Protein AF-A0ABD3FCK4-F1 (afdb_monomer_lite)

Foldseek 3Di:
DPPPPPPVVCPPVNLVVLLVVCVVCVVADLCRSCVVSVHDSVVNVVSCVVVVPCVNVPPDDPPDDD

Secondary structure (DSSP, 8-state):
-----------HHHHHHHHHHHHH-TTS-HHHHHHHTT--HHHHHHHHHHHSSTTS--S-------

Sequence (66 aa):
MPEKRQCVQTTKGERVKKFKIWQQHPEWTPTQAAEKLGVKKGTLMGWRKELLDPKLTVIRKPSSDS

Structure (mmCIF, N/CA/C/O backbone):
data_AF-A0ABD3FCK4-F1
#
_entry.id   AF-A0ABD3FCK4-F1
#
loop_
_atom_site.group_PDB
_atom_site.id
_atom_site.type_symbol
_atom_site.label_atom_id
_atom_site.label_alt_id
_atom_site.label_comp_id
_atom_site.label_asym_id
_atom_site.label_entity_id
_atom_site.label_seq_id
_atom_site.pdbx_PDB_ins_code
_atom_site.Cartn_x
_atom_site.Cartn_y
_atom_site.Cartn_z
_atom_site.occupancy
_atom_site.B_iso_or_equiv
_atom_site.auth_seq_id
_atom_site.auth_comp_id
_atom_site.auth_asym_id
_atom_site.auth_atom_id
_atom_site.pdbx_PDB_model_num
ATOM 1 N N . MET A 1 1 ? 22.253 6.355 -25.821 1.00 42.41 1 MET A N 1
ATOM 2 C CA . MET A 1 1 ? 22.317 6.648 -24.372 1.00 42.41 1 MET A CA 1
ATOM 3 C C . MET A 1 1 ? 21.425 5.642 -23.660 1.00 42.41 1 MET A C 1
ATOM 5 O O . MET A 1 1 ? 20.241 5.649 -23.968 1.00 42.41 1 MET A O 1
ATOM 9 N N . PRO A 1 2 ? 21.917 4.728 -22.804 1.00 47.19 2 PRO A N 1
ATOM 10 C CA . PRO A 1 2 ? 21.000 3.914 -22.026 1.00 47.19 2 PRO A CA 1
ATOM 11 C C . PRO A 1 2 ? 20.430 4.818 -20.934 1.00 47.19 2 PRO A C 1
ATOM 13 O O . PRO A 1 2 ? 21.147 5.266 -20.038 1.00 47.19 2 PRO A O 1
ATOM 16 N N . GLU A 1 3 ? 19.151 5.147 -21.071 1.00 55.00 3 GLU A N 1
ATOM 17 C CA . GLU A 1 3 ? 18.368 5.861 -20.075 1.00 55.00 3 GLU A CA 1
ATOM 18 C C . GLU A 1 3 ? 18.414 5.026 -18.795 1.00 55.00 3 GLU A C 1
ATOM 20 O O . GLU A 1 3 ? 17.819 3.949 -18.688 1.00 55.00 3 GLU A O 1
ATOM 25 N N . LYS A 1 4 ? 19.272 5.449 -17.862 1.00 48.44 4 LYS A N 1
ATOM 26 C CA . LYS A 1 4 ? 19.461 4.771 -16.587 1.00 48.44 4 LYS A CA 1
ATOM 27 C C . LYS A 1 4 ? 18.090 4.751 -15.938 1.00 48.44 4 LYS A C 1
ATOM 29 O O . LYS A 1 4 ? 17.581 5.806 -15.573 1.00 48.44 4 LYS A O 1
ATOM 34 N N . ARG A 1 5 ? 17.500 3.560 -15.809 1.00 52.62 5 ARG A N 1
ATOM 35 C CA . ARG A 1 5 ? 16.322 3.337 -14.973 1.00 52.62 5 ARG A CA 1
ATOM 36 C C . ARG A 1 5 ? 16.697 3.855 -13.592 1.00 52.62 5 ARG A C 1
ATOM 38 O O . ARG A 1 5 ? 17.383 3.163 -12.841 1.00 52.62 5 ARG A O 1
ATOM 45 N N . GLN A 1 6 ? 16.328 5.096 -13.285 1.00 45.81 6 GLN A N 1
ATOM 46 C CA . GLN A 1 6 ? 16.415 5.623 -11.941 1.00 45.81 6 GLN A CA 1
ATOM 47 C C . GLN A 1 6 ? 15.413 4.788 -11.159 1.00 45.81 6 GLN A C 1
ATOM 49 O O . GLN A 1 6 ? 14.215 5.056 -11.147 1.00 45.81 6 GLN A O 1
ATOM 54 N N . CYS A 1 7 ? 15.898 3.700 -10.562 1.00 45.69 7 CYS A N 1
ATOM 55 C CA . CYS A 1 7 ? 15.240 3.097 -9.426 1.00 45.69 7 CYS A CA 1
ATOM 56 C C . CYS A 1 7 ? 15.178 4.211 -8.390 1.00 45.69 7 CYS A C 1
ATOM 58 O O . CYS A 1 7 ? 16.133 4.422 -7.646 1.00 45.69 7 CYS A O 1
ATOM 60 N N . VAL A 1 8 ? 14.081 4.970 -8.409 1.00 58.09 8 VAL A N 1
ATOM 61 C CA . VAL A 1 8 ? 13.706 5.895 -7.352 1.00 58.09 8 VAL A CA 1
ATOM 62 C C . VAL A 1 8 ? 13.584 5.002 -6.131 1.00 58.09 8 VAL A C 1
ATOM 64 O O . VAL A 1 8 ? 12.575 4.319 -5.944 1.00 58.09 8 VAL A O 1
ATOM 67 N N . GLN A 1 9 ? 14.676 4.879 -5.375 1.00 54.09 9 GLN A N 1
ATOM 68 C CA . GLN A 1 9 ? 14.685 4.152 -4.123 1.00 54.09 9 GLN A CA 1
ATOM 69 C C . GLN A 1 9 ? 13.730 4.918 -3.226 1.00 54.09 9 GLN A C 1
ATOM 71 O O . GLN A 1 9 ? 14.101 5.907 -2.605 1.00 54.09 9 GLN A O 1
ATOM 76 N N . THR A 1 10 ? 12.467 4.499 -3.224 1.00 59.09 10 THR A N 1
ATOM 77 C CA . THR A 1 10 ? 11.438 5.056 -2.359 1.00 59.09 10 THR A CA 1
ATOM 78 C C . THR A 1 10 ? 11.965 4.845 -0.950 1.00 59.09 10 THR A C 1
ATOM 80 O O . THR A 1 10 ? 12.049 3.700 -0.486 1.00 59.09 10 THR A O 1
ATOM 83 N N . THR A 1 11 ? 12.425 5.922 -0.317 1.00 67.56 11 THR A N 1
ATOM 84 C CA . THR A 1 11 ? 13.022 5.877 1.017 1.00 67.56 11 THR A CA 1
ATOM 85 C C . THR A 1 11 ? 11.991 5.318 1.988 1.00 67.56 11 THR A C 1
ATOM 87 O O . THR A 1 11 ? 10.789 5.525 1.811 1.00 67.56 11 THR A O 1
ATOM 90 N N . LYS A 1 12 ? 12.430 4.583 3.021 1.00 67.44 12 LYS A N 1
ATOM 91 C CA . LYS A 1 12 ? 11.515 3.947 3.991 1.00 67.44 12 LYS A CA 1
ATOM 92 C C . LYS A 1 12 ? 10.464 4.935 4.531 1.00 67.44 12 LYS A C 1
ATOM 94 O O . LYS A 1 12 ? 9.300 4.570 4.655 1.00 67.44 12 LYS A O 1
ATOM 99 N N . GLY A 1 13 ? 10.842 6.198 4.748 1.00 74.19 13 GLY A N 1
ATOM 100 C CA . GLY A 1 13 ? 9.925 7.260 5.177 1.00 74.19 13 GLY A CA 1
ATOM 101 C C . GLY A 1 13 ? 8.823 7.601 4.166 1.00 74.19 13 GLY A C 1
ATOM 102 O O . GLY A 1 13 ? 7.678 7.818 4.558 1.00 74.19 13 GLY A O 1
ATOM 103 N N . GLU A 1 14 ? 9.120 7.604 2.867 1.00 80.9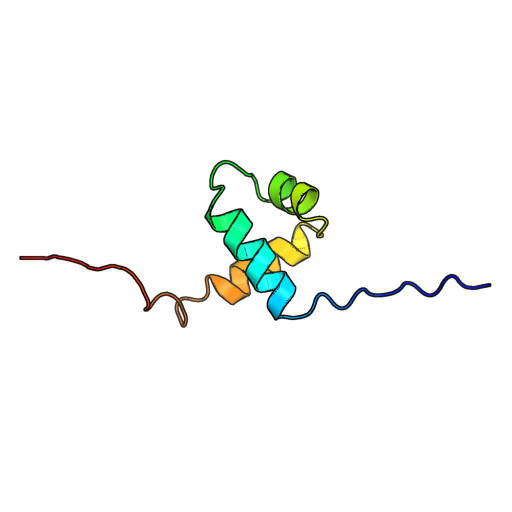4 14 GLU A N 1
ATOM 104 C CA . GLU A 1 14 ? 8.120 7.872 1.828 1.00 80.94 14 GLU A CA 1
ATOM 105 C C . GLU A 1 14 ? 7.118 6.713 1.694 1.00 80.94 14 GLU A C 1
ATOM 107 O O . GLU A 1 14 ? 5.918 6.944 1.534 1.00 80.94 14 GLU A O 1
ATOM 112 N N . ARG A 1 15 ? 7.586 5.466 1.861 1.00 80.69 15 ARG A N 1
ATOM 113 C CA . ARG A 1 15 ? 6.730 4.266 1.889 1.00 80.69 15 ARG A CA 1
ATOM 114 C C . ARG A 1 15 ? 5.702 4.337 3.015 1.00 80.69 15 ARG A C 1
ATOM 116 O O . ARG A 1 15 ? 4.514 4.137 2.782 1.00 80.69 15 ARG A O 1
ATOM 123 N N . VAL A 1 16 ? 6.152 4.693 4.222 1.00 80.19 16 VAL A N 1
ATOM 124 C CA . VAL A 1 16 ? 5.283 4.819 5.403 1.00 80.19 16 VAL A CA 1
ATOM 125 C C . VAL A 1 16 ? 4.281 5.960 5.233 1.00 80.19 16 VAL A C 1
ATOM 127 O O . VAL A 1 16 ? 3.107 5.774 5.540 1.00 80.19 16 VAL A O 1
ATOM 130 N N . LYS A 1 17 ? 4.693 7.119 4.695 1.00 85.06 17 LYS A N 1
ATOM 131 C CA . LYS A 1 17 ? 3.764 8.226 4.396 1.00 85.06 17 LYS A CA 1
ATOM 132 C C . LYS A 1 17 ? 2.653 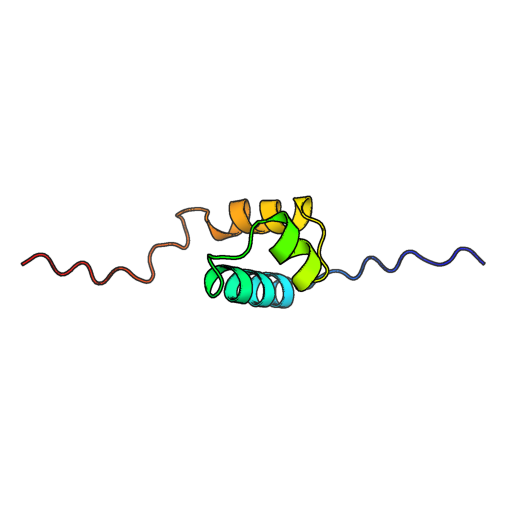7.779 3.446 1.00 85.06 17 LYS A C 1
ATOM 134 O O . LYS A 1 17 ? 1.480 7.960 3.756 1.00 85.06 17 LYS A O 1
ATOM 139 N N . LYS A 1 18 ? 3.019 7.145 2.331 1.00 85.88 18 LYS A N 1
ATOM 140 C CA . LYS A 1 18 ? 2.071 6.631 1.333 1.00 85.88 18 LYS A CA 1
ATOM 141 C C . LYS A 1 18 ? 1.150 5.551 1.915 1.00 85.88 18 LYS A C 1
ATOM 143 O O . LYS A 1 18 ? -0.054 5.586 1.680 1.00 85.88 18 LYS A O 1
ATOM 148 N N . PHE A 1 19 ? 1.681 4.643 2.734 1.00 83.81 19 PHE A N 1
ATOM 149 C CA . PHE A 1 19 ? 0.875 3.634 3.424 1.00 83.81 19 PHE A CA 1
ATOM 150 C C . PHE A 1 19 ? -0.107 4.250 4.430 1.00 83.81 19 PHE A C 1
ATOM 152 O O . PHE A 1 19 ? -1.258 3.834 4.492 1.00 83.81 19 PHE A O 1
ATOM 159 N N . LYS A 1 20 ? 0.306 5.286 5.169 1.00 84.69 20 LYS A N 1
ATOM 160 C CA . LYS A 1 20 ? -0.568 6.000 6.109 1.00 84.69 20 LYS A CA 1
ATOM 161 C C . LYS A 1 20 ? -1.726 6.700 5.394 1.00 84.69 20 LYS A C 1
ATOM 163 O O . LYS A 1 20 ? -2.843 6.665 5.895 1.00 84.69 20 LYS A O 1
ATOM 168 N N . ILE A 1 21 ? -1.475 7.272 4.212 1.00 87.62 21 ILE A N 1
ATOM 169 C CA . ILE A 1 21 ? -2.531 7.822 3.348 1.00 87.62 21 ILE A CA 1
ATOM 170 C C . ILE A 1 21 ? -3.496 6.702 2.938 1.00 87.62 21 ILE A C 1
ATOM 172 O O . ILE A 1 21 ? -4.701 6.855 3.088 1.00 87.62 21 ILE A O 1
ATOM 176 N N . TRP A 1 22 ? -2.992 5.541 2.510 1.00 86.00 22 TRP A N 1
ATOM 177 C CA . TRP A 1 22 ? -3.863 4.407 2.179 1.00 86.00 22 TRP A CA 1
ATOM 178 C C . TRP A 1 22 ? -4.704 3.927 3.373 1.00 86.00 22 T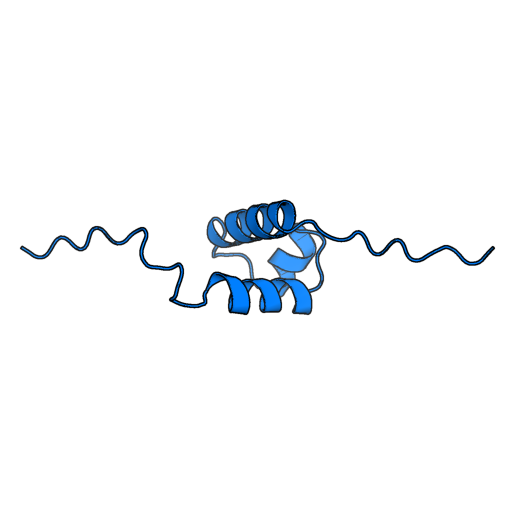RP A C 1
ATOM 180 O O . TRP A 1 22 ? -5.881 3.635 3.205 1.00 86.00 22 TRP A O 1
ATOM 190 N N . GLN A 1 23 ? -4.153 3.916 4.591 1.00 82.62 23 GLN A N 1
ATOM 191 C CA . GLN A 1 23 ? -4.928 3.593 5.796 1.00 82.62 23 GLN A CA 1
ATOM 192 C C . GLN A 1 23 ? -6.031 4.615 6.108 1.00 82.62 23 GLN A C 1
ATOM 194 O O . GLN A 1 23 ? -7.049 4.237 6.680 1.00 82.62 23 GLN A O 1
ATOM 199 N N . GLN A 1 24 ? -5.844 5.890 5.752 1.00 86.44 24 GLN A N 1
ATOM 200 C CA . GLN A 1 24 ? -6.874 6.926 5.910 1.00 86.44 24 GLN A CA 1
ATOM 201 C C . GLN A 1 24 ? -7.986 6.828 4.858 1.00 86.44 24 GLN A C 1
ATOM 203 O O . GLN A 1 24 ? -9.074 7.347 5.086 1.00 86.44 24 GLN A O 1
ATOM 208 N N . HIS A 1 25 ? -7.738 6.131 3.748 1.00 84.19 25 HIS A N 1
ATOM 209 C CA . HIS A 1 25 ? -8.695 5.930 2.663 1.00 84.19 25 HIS A CA 1
ATOM 210 C C . HIS A 1 25 ? -9.023 4.437 2.484 1.00 84.19 25 HIS A C 1
ATOM 212 O O . HIS A 1 25 ? -8.564 3.809 1.525 1.00 84.19 25 HIS A O 1
ATOM 218 N N . PRO A 1 26 ? -9.837 3.848 3.384 1.00 78.25 26 PRO A N 1
ATOM 219 C CA . PRO A 1 26 ? -10.217 2.434 3.313 1.00 78.25 26 PRO A CA 1
ATOM 220 C C . PRO A 1 26 ? -11.076 2.095 2.083 1.00 78.25 26 PRO A C 1
ATOM 222 O O . PRO A 1 26 ? -11.174 0.932 1.704 1.00 78.25 26 PRO A O 1
ATOM 225 N N . GLU A 1 27 ? -11.671 3.104 1.445 1.00 88.75 27 GLU A N 1
ATOM 226 C CA . GLU A 1 27 ? -12.383 3.000 0.166 1.00 88.75 27 GLU A CA 1
ATOM 227 C C . GLU A 1 27 ? -11.460 2.644 -1.012 1.00 88.75 27 GLU A C 1
ATOM 229 O O . GLU A 1 27 ? -11.917 2.104 -2.019 1.00 88.75 27 GLU A O 1
ATOM 234 N N . TRP A 1 28 ? -10.155 2.924 -0.908 1.00 85.12 28 TRP A N 1
ATOM 235 C CA . TRP A 1 28 ? -9.236 2.674 -2.007 1.00 85.12 28 TRP A CA 1
ATOM 236 C C . TRP A 1 28 ? -8.848 1.209 -2.057 1.00 85.12 28 TRP A C 1
ATOM 238 O O . TRP A 1 28 ? -8.142 0.670 -1.194 1.00 85.12 28 TRP A O 1
ATOM 248 N N . THR A 1 29 ? -9.230 0.576 -3.160 1.00 86.38 29 THR A N 1
ATOM 249 C CA . THR A 1 29 ? -8.734 -0.755 -3.487 1.00 86.38 29 THR A CA 1
ATOM 250 C C . THR A 1 29 ? -7.206 -0.729 -3.641 1.00 86.38 29 THR A C 1
ATOM 252 O O . THR A 1 29 ? -6.627 0.298 -4.000 1.00 86.38 29 THR A O 1
ATOM 255 N N . PRO A 1 30 ? -6.503 -1.856 -3.432 1.00 82.12 30 PRO A N 1
ATOM 256 C CA . PRO A 1 30 ? -5.042 -1.896 -3.525 1.00 82.12 30 PRO A CA 1
ATOM 257 C C . PRO A 1 30 ? -4.496 -1.447 -4.883 1.00 82.12 30 PRO A C 1
ATOM 259 O O . PRO A 1 30 ? -3.368 -0.976 -4.973 1.00 82.12 30 PRO A O 1
ATOM 262 N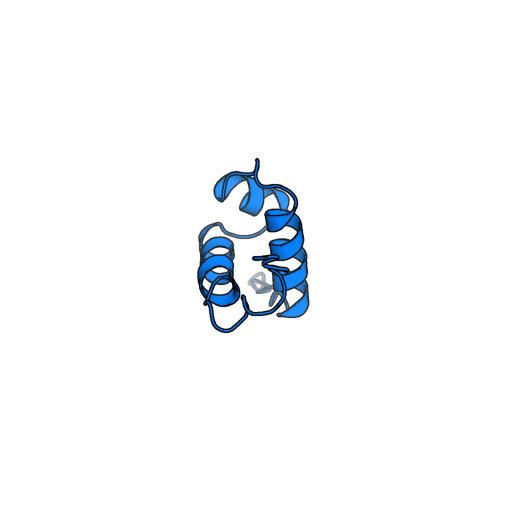 N . THR A 1 31 ? -5.280 -1.638 -5.944 1.00 87.31 31 THR A N 1
ATOM 263 C CA . THR A 1 31 ? -4.932 -1.196 -7.295 1.00 87.31 31 THR A CA 1
ATOM 264 C C . THR A 1 31 ? -5.058 0.325 -7.398 1.00 87.31 31 THR A C 1
ATOM 266 O O . THR A 1 31 ? -4.077 0.980 -7.733 1.00 87.31 31 THR A O 1
ATOM 269 N N . GLN A 1 32 ? -6.197 0.892 -6.984 1.00 88.94 32 GLN A N 1
ATOM 270 C CA . GLN A 1 32 ? -6.421 2.342 -6.996 1.00 88.94 32 GLN A CA 1
ATOM 271 C C . GLN A 1 32 ? -5.451 3.086 -6.081 1.00 88.94 32 GLN A C 1
ATOM 273 O O . GLN A 1 32 ? -4.895 4.102 -6.476 1.00 88.94 32 GLN A O 1
ATOM 278 N N . ALA A 1 33 ? -5.203 2.576 -4.875 1.00 87.94 33 ALA A N 1
ATOM 279 C CA . ALA A 1 33 ? -4.229 3.155 -3.960 1.00 87.94 33 ALA A CA 1
ATOM 280 C C . ALA A 1 33 ? -2.825 3.146 -4.577 1.00 87.94 33 ALA A C 1
ATOM 282 O O . ALA A 1 33 ? -2.104 4.133 -4.481 1.00 87.94 33 ALA A O 1
ATOM 283 N N . ALA A 1 34 ? -2.440 2.061 -5.252 1.00 87.25 34 ALA A N 1
ATOM 284 C CA . ALA A 1 34 ? -1.150 1.981 -5.924 1.00 87.25 34 ALA A CA 1
ATOM 285 C C . ALA A 1 34 ? -1.034 3.027 -7.046 1.00 87.25 34 ALA A C 1
ATOM 287 O O . ALA A 1 34 ? -0.035 3.739 -7.106 1.00 87.25 34 ALA A O 1
ATOM 288 N N . GLU A 1 35 ? -2.079 3.187 -7.860 1.00 89.06 35 GLU A N 1
ATOM 289 C CA . GLU A 1 35 ? -2.140 4.211 -8.909 1.00 89.06 35 GLU A CA 1
ATOM 290 C C . GLU A 1 35 ? -2.096 5.633 -8.333 1.00 89.06 35 GLU A C 1
ATOM 292 O O . GLU A 1 35 ? -1.269 6.441 -8.749 1.00 89.06 35 GLU A O 1
ATOM 297 N N . LYS A 1 36 ? -2.914 5.926 -7.314 1.00 87.12 36 LYS A N 1
ATOM 298 C CA . LYS A 1 36 ? -2.965 7.234 -6.635 1.00 87.12 36 LYS A CA 1
ATOM 299 C C . LYS A 1 36 ? -1.643 7.597 -5.961 1.00 87.12 36 LYS A C 1
ATOM 301 O O . LYS A 1 36 ? -1.260 8.761 -5.944 1.00 87.12 36 LYS A O 1
ATOM 306 N N . LEU A 1 37 ? -0.945 6.609 -5.405 1.00 84.81 37 LEU A N 1
ATOM 307 C CA . LEU A 1 37 ? 0.333 6.796 -4.715 1.00 84.81 37 LEU A CA 1
ATOM 308 C C . LEU A 1 37 ? 1.540 6.698 -5.666 1.00 84.81 37 LEU A C 1
ATOM 310 O O . LEU A 1 37 ? 2.678 6.888 -5.220 1.00 84.81 37 LEU A O 1
ATOM 314 N N . GLY A 1 38 ? 1.313 6.406 -6.953 1.00 85.69 38 GLY A N 1
ATOM 315 C CA . GLY A 1 38 ? 2.355 6.270 -7.973 1.00 85.69 38 GLY A CA 1
ATOM 316 C C . GLY A 1 38 ? 3.304 5.098 -7.718 1.00 85.69 38 GLY A C 1
ATOM 317 O O . GLY A 1 38 ? 4.502 5.192 -7.981 1.00 85.69 38 GLY A O 1
ATOM 318 N N . VAL A 1 39 ? 2.805 4.008 -7.134 1.00 84.81 39 VAL A N 1
ATOM 319 C CA . VAL A 1 39 ? 3.592 2.818 -6.788 1.00 84.81 39 VAL A CA 1
ATOM 320 C C . VAL A 1 39 ? 3.049 1.587 -7.494 1.00 84.81 39 VAL A C 1
ATOM 322 O O . VAL A 1 39 ? 1.896 1.529 -7.905 1.00 84.81 39 VAL A O 1
ATOM 325 N N . LYS A 1 40 ? 3.872 0.545 -7.618 1.00 85.31 40 LYS A N 1
ATOM 326 C CA . LYS A 1 40 ? 3.387 -0.740 -8.128 1.00 85.31 40 LYS A CA 1
ATOM 327 C C . LYS A 1 40 ? 2.524 -1.426 -7.071 1.00 85.31 40 LYS A C 1
ATOM 329 O O . LYS A 1 40 ? 2.898 -1.473 -5.900 1.00 85.31 40 LYS A O 1
ATOM 334 N N . LYS A 1 41 ? 1.433 -2.065 -7.503 1.00 86.06 41 LYS A N 1
ATOM 335 C CA . LYS A 1 41 ? 0.552 -2.872 -6.638 1.00 86.06 41 LYS A CA 1
ATOM 336 C C . LYS A 1 41 ? 1.326 -3.895 -5.799 1.00 86.06 41 LYS A C 1
ATOM 338 O O . LYS A 1 41 ? 1.055 -4.041 -4.612 1.00 86.06 41 LYS A O 1
ATOM 343 N N . GLY A 1 42 ? 2.314 -4.568 -6.395 1.00 84.25 42 GLY A N 1
ATOM 344 C CA . GLY A 1 42 ? 3.174 -5.521 -5.684 1.00 84.25 42 GLY A CA 1
ATOM 345 C C . GLY A 1 42 ? 3.981 -4.872 -4.555 1.00 84.25 42 GLY A C 1
ATOM 346 O O . GLY A 1 42 ? 4.057 -5.422 -3.463 1.00 84.25 42 GLY A O 1
ATOM 347 N N . THR A 1 43 ? 4.506 -3.666 -4.782 1.00 83.50 43 THR A N 1
ATOM 348 C CA . THR A 1 43 ? 5.222 -2.882 -3.767 1.00 83.50 43 THR A CA 1
ATOM 349 C C . THR A 1 43 ? 4.290 -2.457 -2.632 1.00 83.50 43 THR A C 1
ATOM 351 O O . THR A 1 43 ? 4.638 -2.637 -1.471 1.00 83.50 43 THR A O 1
ATOM 354 N N . LEU A 1 44 ? 3.088 -1.965 -2.955 1.00 84.62 44 LEU A N 1
ATOM 355 C CA . LEU A 1 44 ? 2.082 -1.574 -1.961 1.00 84.62 44 LEU A CA 1
ATOM 356 C C . LEU A 1 44 ? 1.626 -2.770 -1.104 1.00 84.62 44 LEU A C 1
ATOM 358 O O . LEU A 1 44 ? 1.505 -2.663 0.113 1.00 84.62 44 LEU A O 1
ATOM 362 N N . MET A 1 45 ? 1.419 -3.931 -1.730 1.00 85.44 45 MET A N 1
ATOM 363 C CA . MET A 1 45 ? 1.116 -5.183 -1.029 1.00 85.44 45 MET A CA 1
ATOM 364 C C . MET A 1 45 ? 2.284 -5.662 -0.166 1.00 85.44 45 MET A C 1
ATOM 366 O O . MET A 1 45 ? 2.057 -6.164 0.933 1.00 85.44 45 MET A O 1
ATOM 370 N N . GLY A 1 46 ? 3.521 -5.471 -0.630 1.00 85.06 46 GLY A N 1
ATOM 371 C CA . GLY A 1 46 ? 4.723 -5.691 0.170 1.00 85.06 46 GLY A CA 1
ATOM 372 C C . GLY A 1 46 ? 4.721 -4.831 1.431 1.00 85.06 46 GLY A C 1
ATOM 373 O O . GLY A 1 46 ? 4.870 -5.365 2.523 1.00 85.06 46 GLY A O 1
ATOM 374 N N . TRP A 1 47 ? 4.427 -3.531 1.307 1.00 83.69 47 TRP A N 1
ATOM 375 C CA . TRP A 1 47 ? 4.307 -2.636 2.464 1.00 83.69 47 TRP A CA 1
ATOM 376 C C . TRP A 1 47 ? 3.183 -3.050 3.398 1.00 83.69 47 TRP A C 1
ATOM 378 O O . TRP A 1 47 ? 3.361 -2.987 4.604 1.00 83.69 47 TRP A O 1
ATOM 388 N N . ARG A 1 48 ? 2.045 -3.514 2.865 1.00 81.50 48 ARG A N 1
ATOM 389 C CA . ARG A 1 48 ? 0.979 -4.073 3.700 1.00 81.50 48 ARG A CA 1
ATOM 390 C C . ARG A 1 48 ? 1.494 -5.250 4.512 1.00 81.50 48 ARG A C 1
ATOM 392 O O . ARG A 1 48 ? 1.248 -5.277 5.699 1.00 81.50 48 ARG A O 1
ATOM 399 N N . LYS A 1 49 ? 2.213 -6.197 3.912 1.00 81.00 49 LYS A N 1
ATOM 400 C CA . LYS A 1 49 ? 2.772 -7.329 4.665 1.00 81.00 49 LYS A CA 1
ATOM 401 C C . LYS A 1 49 ? 3.797 -6.875 5.711 1.00 81.00 49 LYS A C 1
ATOM 403 O O . LYS A 1 49 ? 3.714 -7.324 6.841 1.00 81.00 49 LYS A O 1
ATOM 408 N N . GLU A 1 50 ? 4.696 -5.955 5.358 1.00 75.69 50 GLU A N 1
ATOM 409 C CA . GLU A 1 50 ? 5.741 -5.445 6.263 1.00 75.69 50 GLU A CA 1
ATOM 410 C C . GLU A 1 50 ? 5.197 -4.574 7.412 1.00 75.69 50 GLU A C 1
ATOM 412 O O . GLU A 1 50 ? 5.738 -4.605 8.513 1.00 75.69 50 GLU A O 1
ATOM 417 N N . LEU A 1 51 ? 4.159 -3.767 7.167 1.00 68.31 51 LEU A N 1
ATOM 418 C CA . LEU A 1 51 ? 3.618 -2.791 8.128 1.00 68.31 51 LEU A CA 1
ATOM 419 C C . LEU A 1 51 ? 2.403 -3.313 8.906 1.00 68.31 51 LEU A C 1
ATOM 421 O O . LEU A 1 51 ? 2.090 -2.777 9.965 1.00 68.31 51 LEU A O 1
ATOM 425 N N . LEU A 1 52 ? 1.707 -4.327 8.382 1.00 64.44 52 LEU A N 1
ATOM 426 C CA . LEU A 1 52 ? 0.603 -5.028 9.053 1.00 64.44 52 LEU A CA 1
ATOM 427 C C . LEU A 1 52 ? 1.105 -6.228 9.867 1.00 64.44 52 LEU A C 1
ATOM 429 O O . LEU A 1 52 ? 0.303 -6.896 10.516 1.00 64.44 52 LEU A O 1
ATOM 433 N N . ASP A 1 53 ? 2.416 -6.490 9.840 1.00 58.94 53 ASP A N 1
ATOM 434 C CA . ASP A 1 53 ? 3.065 -7.420 10.753 1.00 58.94 53 ASP A CA 1
ATOM 435 C C . ASP A 1 53 ? 2.715 -6.997 12.199 1.00 58.94 53 ASP A C 1
ATOM 437 O O . ASP A 1 53 ? 2.977 -5.851 12.597 1.00 58.94 53 ASP A O 1
ATOM 441 N N . PRO A 1 54 ? 2.076 -7.871 13.000 1.00 52.41 54 PRO A N 1
ATOM 442 C CA . PRO A 1 54 ? 1.484 -7.519 14.295 1.00 52.41 54 PRO A CA 1
ATOM 443 C C . PRO A 1 54 ? 2.506 -7.040 15.337 1.00 52.41 54 PRO A C 1
ATOM 445 O O . PRO A 1 54 ? 2.139 -6.559 16.409 1.00 52.41 54 PRO A O 1
ATOM 448 N N . LYS A 1 55 ? 3.801 -7.099 15.016 1.00 50.16 55 LYS A N 1
ATOM 449 C CA . LYS A 1 55 ? 4.878 -6.531 15.829 1.00 50.16 55 LYS A CA 1
ATOM 450 C C . LYS A 1 55 ? 4.803 -5.001 15.972 1.00 50.16 55 LYS A C 1
ATOM 452 O O . LYS A 1 55 ? 5.427 -4.467 16.883 1.00 50.16 55 LYS A O 1
ATOM 457 N N . LEU A 1 56 ? 4.029 -4.299 15.131 1.00 49.19 56 LEU A N 1
ATOM 458 C CA . LEU A 1 56 ? 3.798 -2.844 15.222 1.00 49.19 56 LEU A CA 1
ATOM 459 C C . LEU A 1 56 ? 2.356 -2.439 15.589 1.00 49.19 56 LEU A C 1
ATOM 461 O O . LEU A 1 56 ? 2.107 -1.260 15.839 1.00 49.19 56 LEU A O 1
ATOM 465 N N . THR A 1 57 ? 1.401 -3.372 15.690 1.00 45.94 57 THR A N 1
ATOM 466 C CA . THR A 1 57 ? -0.007 -3.057 16.025 1.00 45.94 57 THR A CA 1
ATOM 467 C C . THR A 1 57 ? -0.262 -2.791 17.517 1.00 45.94 57 THR A C 1
ATOM 469 O O . THR A 1 57 ? -1.405 -2.581 17.915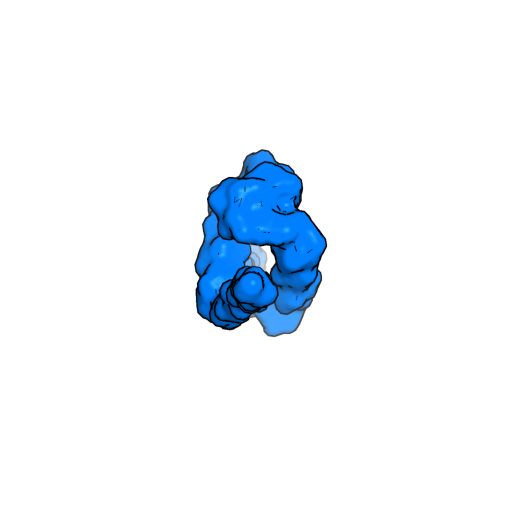 1.00 45.94 57 THR A O 1
ATOM 472 N N . VAL A 1 58 ? 0.778 -2.731 18.358 1.00 47.41 58 VAL A N 1
ATOM 473 C CA . VAL A 1 58 ? 0.675 -2.477 19.815 1.00 47.41 58 VAL A CA 1
ATOM 474 C C . VAL A 1 58 ? 0.581 -0.976 20.155 1.00 47.41 58 VAL A C 1
ATOM 476 O O . VAL A 1 58 ? 0.791 -0.568 21.288 1.00 47.41 58 VAL A O 1
ATOM 479 N N . ILE A 1 59 ? 0.236 -0.101 19.205 1.00 50.88 59 ILE A N 1
ATOM 480 C CA . ILE A 1 59 ? -0.050 1.309 19.524 1.00 50.88 59 ILE A CA 1
ATOM 481 C C . ILE A 1 59 ? -1.343 1.746 18.844 1.00 50.88 59 ILE A C 1
ATOM 483 O O . ILE A 1 59 ? -1.328 2.508 17.882 1.00 50.88 59 ILE A O 1
ATOM 487 N N . ARG A 1 60 ? -2.462 1.232 19.368 1.00 46.12 60 ARG A N 1
ATOM 488 C CA . ARG A 1 60 ? -3.791 1.870 19.504 1.00 46.12 60 ARG A CA 1
ATOM 489 C C . ARG A 1 60 ? -4.903 0.846 19.318 1.00 46.12 60 ARG A C 1
ATOM 491 O O . ARG A 1 60 ? -5.536 0.751 18.272 1.00 46.12 60 ARG A O 1
ATOM 498 N N . LYS A 1 61 ? -5.232 0.197 20.424 1.00 39.59 61 LYS A N 1
ATOM 499 C CA . LYS A 1 61 ? -6.630 0.093 20.822 1.00 39.59 61 LYS A CA 1
ATOM 500 C C . LYS A 1 61 ? -6.678 0.520 22.293 1.00 39.59 61 LYS A C 1
ATOM 502 O O . LYS A 1 61 ? -6.069 -0.171 23.105 1.00 39.59 61 LYS A O 1
ATOM 507 N N . PRO A 1 62 ? -7.290 1.661 22.666 1.00 52.28 62 PRO A N 1
ATOM 508 C CA . PRO A 1 62 ? -7.769 1.811 24.028 1.00 52.28 62 PRO A CA 1
ATOM 509 C C . PRO A 1 62 ? -8.957 0.854 24.133 1.00 52.28 62 PRO A C 1
ATOM 511 O O . PRO A 1 62 ? -10.090 1.204 23.815 1.00 52.28 62 PRO A O 1
ATOM 514 N N . SER A 1 63 ? -8.666 -0.407 24.436 1.00 45.22 63 SER A N 1
ATOM 515 C CA . SER A 1 63 ? -9.689 -1.356 24.847 1.00 45.22 63 SER A CA 1
ATOM 516 C C . SER A 1 63 ? -10.071 -0.963 26.269 1.00 45.22 63 SER A C 1
ATOM 518 O O . SER A 1 63 ? -9.434 -1.384 27.228 1.00 45.22 63 SER A O 1
ATOM 520 N N . SER A 1 64 ? -11.047 -0.064 26.376 1.00 50.12 64 SER A N 1
ATOM 521 C CA . SER A 1 64 ? -11.916 0.006 27.542 1.00 50.12 64 SER A CA 1
ATOM 522 C C . SER A 1 64 ? -12.696 -1.303 27.611 1.00 50.12 64 SER A C 1
ATOM 524 O O . SER A 1 64 ? -13.503 -1.573 26.726 1.00 50.12 64 SER A O 1
ATOM 526 N N . ASP A 1 65 ? -12.416 -2.094 28.634 1.00 55.19 65 ASP A N 1
ATOM 527 C CA . ASP A 1 65 ? -13.271 -3.152 29.180 1.00 55.19 65 ASP A CA 1
ATOM 528 C C . ASP A 1 65 ? -12.936 -3.135 30.683 1.00 55.19 65 ASP A C 1
ATOM 530 O O . ASP A 1 65 ? -11.815 -3.485 31.049 1.00 55.19 65 ASP A O 1
ATOM 534 N N . SER A 1 66 ? -13.516 -2.175 31.410 1.00 56.72 66 SER A N 1
ATOM 535 C CA . SER A 1 66 ? -14.768 -2.230 32.188 1.00 56.72 66 SER A CA 1
ATOM 536 C C . SER A 1 66 ? -14.638 -2.982 33.507 1.00 56.72 66 SER A C 1
ATOM 538 O O . SER A 1 66 ? -13.9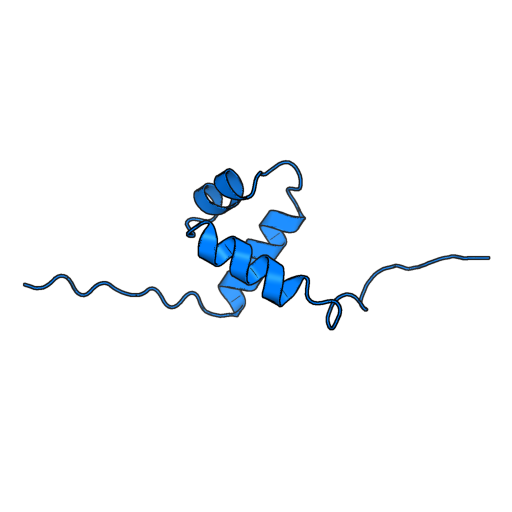67 -4.029 33.555 1.00 56.72 66 SER A O 1
#

Organism: NCBI:txid2107226

pLDDT: mean 70.88, std 16.53, range [39.59, 89.06]

Radius of gyration: 15.46 Å; chains: 1; bounding box: 37×16×57 Å